Protein AF-A0A3D0JGM6-F1 (afdb_monomer)

Solvent-accessible surface area (backbone atoms only — not comparable to full-atom values): 7781 Å² total; per-residue (Å²): 89,68,71,34,54,46,47,53,53,47,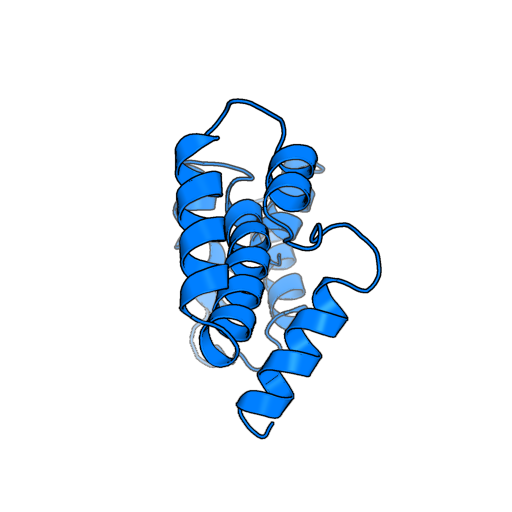71,76,39,75,85,60,49,74,66,56,51,17,48,53,42,39,52,43,40,50,73,76,42,65,86,70,79,49,88,94,36,71,62,51,66,54,16,49,62,65,76,77,45,58,50,70,77,79,40,67,81,54,66,40,54,57,59,56,52,46,53,55,52,50,47,44,51,63,37,34,78,75,40,47,65,63,37,48,55,30,50,52,46,48,65,70,50,56,89,76,57,56,69,72,59,50,36,52,73,47,73,43,76,49,73,86,46,90,61,39,62,58,52,51,50,55,55,50,29,61,75,70,74,98

Radius of gyration: 18.6 Å; Cα contacts (8 Å, |Δi|>4): 100; chains: 1; bounding box: 44×26×51 Å

Sequence (134 aa):
TMVDEFQDIVYSNPDMTPDERNAAWRELEKQYKPHLDYTGCDYYEKGCFWQKQHHIYDNPLYYIDYCIAQTDALQYKAWMDKDFKGAWESYLELCKLSASDFFNGLVDKVGLNNPFKPGTLKAVVEQLSKEMGI

Foldseek 3Di:
DLLLVLLVVCVVPVPDDPLNSQVSQLVSCCVPPVVDDPPPPPCVNSNVPCVVVCCVPPPNNCPVVVVQVVLQVLQLVLVCVVPVVLSVVLVVVLVVCDVVDDPCVSCVVSPHDRPPPPCSSVVSCVSVCVVVVD

Nearest PDB structures (foldseek):
  2h1j-assembly1_A  TM=9.852E-01  e=2.002E-07  Geobacillus stearothermophilus
  3aho-assembly2_B  TM=9.819E-01  e=6.777E-07  Geobacillus sp. MO-1
  3sks-assembly1_A  TM=9.518E-01  e=8.743E-04  Bacillus anthracis str. Ames

Structure (mmCIF, N/CA/C/O backbone):
data_AF-A0A3D0JGM6-F1
#
_entry.id   AF-A0A3D0JGM6-F1
#
loop_
_atom_site.group_PDB
_atom_site.id
_atom_site.type_symbol
_atom_site.label_atom_id
_atom_site.label_alt_id
_atom_site.label_comp_id
_atom_site.label_asym_id
_atom_site.label_entity_id
_atom_site.label_seq_id
_atom_site.pdbx_PDB_ins_code
_atom_site.Cartn_x
_atom_site.Cartn_y
_atom_site.Cartn_z
_atom_site.occupancy
_atom_site.B_iso_or_equiv
_atom_site.auth_seq_id
_atom_site.auth_comp_id
_atom_site.auth_asym_id
_atom_site.auth_atom_id
_atom_site.pdbx_PDB_model_num
ATOM 1 N N . THR A 1 1 ? 1.641 -4.868 -1.640 1.00 88.69 1 THR A N 1
ATOM 2 C CA . THR A 1 1 ? 0.655 -4.606 -2.729 1.00 88.69 1 THR A CA 1
ATOM 3 C C . THR A 1 1 ? 1.334 -4.851 -4.061 1.00 88.69 1 THR A C 1
ATOM 5 O O . THR A 1 1 ? 2.550 -4.893 -4.075 1.00 88.69 1 THR A O 1
ATOM 8 N N . MET A 1 2 ? 0.608 -4.953 -5.179 1.00 96.25 2 MET A N 1
ATOM 9 C CA . MET A 1 2 ? 1.240 -5.089 -6.505 1.00 96.25 2 MET A CA 1
ATOM 10 C C . MET A 1 2 ? 2.251 -3.965 -6.815 1.00 96.25 2 MET A C 1
ATOM 12 O O . MET A 1 2 ? 3.328 -4.222 -7.332 1.00 96.25 2 MET A O 1
ATOM 16 N N . VAL A 1 3 ? 1.910 -2.712 -6.482 1.00 97.56 3 VAL A N 1
ATOM 17 C CA . VAL A 1 3 ? 2.788 -1.542 -6.694 1.00 97.56 3 VAL A CA 1
ATOM 18 C C . VAL A 1 3 ? 4.014 -1.579 -5.785 1.00 97.56 3 VAL A C 1
ATOM 20 O O . VAL A 1 3 ? 5.097 -1.174 -6.186 1.00 97.56 3 VAL A O 1
ATOM 23 N N . ASP A 1 4 ? 3.829 -2.029 -4.553 1.00 97.50 4 ASP A N 1
ATOM 24 C CA . ASP A 1 4 ? 4.892 -2.144 -3.558 1.00 97.50 4 ASP A CA 1
ATOM 25 C C . ASP A 1 4 ? 5.890 -3.253 -3.924 1.00 97.50 4 ASP A C 1
ATOM 27 O O . ASP A 1 4 ? 7.080 -2.988 -4.024 1.00 97.50 4 ASP A O 1
ATOM 31 N N . GLU A 1 5 ? 5.400 -4.442 -4.297 1.00 98.25 5 GLU A N 1
ATOM 32 C CA . GLU A 1 5 ? 6.244 -5.539 -4.792 1.00 98.25 5 GLU A CA 1
ATOM 33 C C . GLU A 1 5 ? 6.995 -5.148 -6.073 1.00 98.25 5 GLU A C 1
ATOM 35 O O . GLU A 1 5 ? 8.168 -5.476 -6.239 1.00 98.25 5 GLU A O 1
ATOM 40 N N . PHE A 1 6 ? 6.357 -4.381 -6.963 1.00 98.56 6 PHE A N 1
ATOM 41 C CA . PHE A 1 6 ? 7.040 -3.813 -8.123 1.00 98.56 6 PHE A CA 1
ATOM 42 C C . PHE A 1 6 ? 8.218 -2.917 -7.716 1.00 98.56 6 PHE A C 1
ATOM 44 O O . PHE A 1 6 ? 9.300 -3.030 -8.293 1.00 98.56 6 PHE A O 1
ATOM 51 N N . GLN A 1 7 ? 8.030 -2.039 -6.729 1.00 98.38 7 GLN A N 1
ATOM 52 C CA . GLN A 1 7 ? 9.111 -1.183 -6.249 1.00 98.38 7 GLN A CA 1
ATOM 53 C C . GLN A 1 7 ? 10.226 -2.001 -5.590 1.00 98.38 7 GLN A C 1
ATOM 55 O O . GLN A 1 7 ? 11.387 -1.753 -5.902 1.00 98.38 7 GLN A O 1
ATOM 60 N N . ASP A 1 8 ? 9.906 -3.014 -4.783 1.00 98.19 8 ASP A N 1
ATOM 61 C CA . ASP A 1 8 ? 10.902 -3.923 -4.199 1.00 98.19 8 ASP A CA 1
ATOM 62 C C . ASP A 1 8 ? 11.760 -4.609 -5.273 1.00 98.19 8 ASP A C 1
ATOM 64 O O . ASP A 1 8 ? 12.987 -4.654 -5.148 1.00 98.19 8 ASP A O 1
ATOM 68 N N . ILE A 1 9 ? 11.147 -5.090 -6.363 1.00 98.38 9 ILE A N 1
ATOM 69 C CA . ILE A 1 9 ? 11.869 -5.673 -7.506 1.00 98.38 9 ILE A CA 1
ATOM 70 C C . ILE A 1 9 ? 12.809 -4.641 -8.136 1.00 98.38 9 ILE A C 1
ATOM 72 O O . ILE A 1 9 ? 13.987 -4.937 -8.336 1.00 98.38 9 ILE A O 1
ATOM 76 N N . VAL A 1 10 ? 12.318 -3.435 -8.433 1.00 98.31 10 VAL A N 1
ATOM 77 C CA . VAL A 1 10 ? 13.117 -2.387 -9.090 1.00 98.31 10 VAL A CA 1
ATOM 78 C C . VAL A 1 10 ? 14.274 -1.925 -8.201 1.00 98.31 10 VAL A C 1
ATOM 80 O O . VAL A 1 10 ? 15.401 -1.811 -8.681 1.00 98.31 10 VAL A O 1
ATOM 83 N N . TYR A 1 11 ? 14.034 -1.692 -6.910 1.00 97.94 11 TYR A N 1
ATOM 84 C CA . TYR A 1 11 ? 15.069 -1.244 -5.974 1.00 97.94 11 TYR A CA 1
ATOM 85 C C . TYR A 1 11 ? 16.078 -2.344 -5.625 1.00 97.94 11 TYR A C 1
ATOM 87 O O . TYR A 1 11 ? 17.237 -2.032 -5.355 1.00 97.94 11 TYR A O 1
ATOM 95 N N .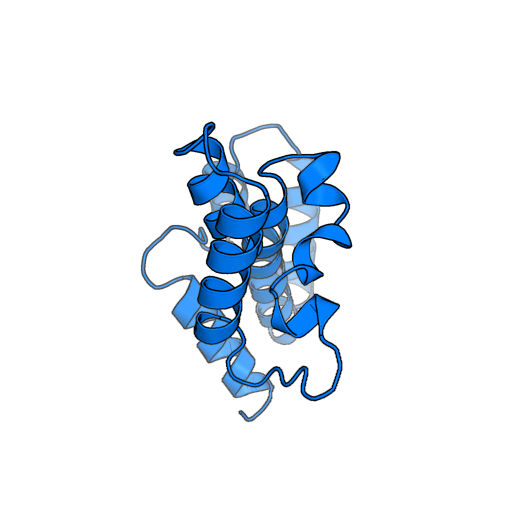 SER A 1 12 ? 15.682 -3.619 -5.691 1.00 98.38 12 SER A N 1
ATOM 96 C CA . SER A 1 12 ? 16.604 -4.754 -5.528 1.00 98.38 12 SER A CA 1
ATOM 97 C C . SER A 1 12 ? 17.441 -5.039 -6.783 1.00 98.38 12 SER A C 1
ATOM 99 O O . SER A 1 12 ? 18.451 -5.733 -6.692 1.00 98.38 12 SER A O 1
ATOM 101 N N . ASN A 1 13 ? 17.047 -4.509 -7.948 1.00 98.19 13 ASN A N 1
ATOM 102 C CA . ASN A 1 13 ? 17.700 -4.733 -9.241 1.00 98.19 13 ASN A CA 1
ATOM 103 C C . ASN A 1 13 ? 17.915 -3.389 -9.978 1.00 98.19 13 ASN A C 1
ATOM 105 O O . ASN A 1 13 ? 17.254 -3.111 -10.983 1.00 98.19 13 ASN A O 1
ATOM 109 N N . PRO A 1 14 ? 18.836 -2.526 -9.505 1.00 97.62 14 PRO A N 1
ATOM 110 C CA . PRO A 1 14 ? 18.961 -1.149 -9.996 1.00 97.62 14 PRO A CA 1
ATOM 111 C C . PRO A 1 14 ? 19.309 -1.046 -11.491 1.00 97.62 14 PRO A C 1
ATOM 113 O O . PRO A 1 14 ? 18.920 -0.073 -12.143 1.00 97.62 14 PRO A O 1
ATOM 116 N N . ASP A 1 15 ? 19.975 -2.065 -12.041 1.00 98.50 15 ASP A N 1
ATOM 117 C CA . ASP A 1 15 ? 20.432 -2.113 -13.435 1.00 98.50 15 ASP A CA 1
ATOM 118 C C . ASP A 1 15 ? 19.342 -2.521 -14.439 1.00 98.50 15 ASP A C 1
ATOM 120 O O . ASP A 1 15 ? 19.602 -2.550 -15.643 1.00 98.50 15 ASP A O 1
ATOM 124 N N . MET A 1 16 ? 18.117 -2.809 -13.976 1.00 98.50 16 MET A N 1
ATOM 125 C CA . MET A 1 16 ? 16.998 -3.119 -14.866 1.00 98.50 16 MET A CA 1
ATOM 126 C C . MET A 1 16 ? 16.789 -2.012 -15.899 1.00 98.50 16 MET A C 1
ATOM 128 O O . MET A 1 16 ? 16.595 -0.835 -15.566 1.00 98.50 16 MET A O 1
ATOM 132 N N . THR A 1 17 ? 16.725 -2.421 -17.157 1.00 98.69 17 THR A N 1
ATOM 133 C CA . THR A 1 17 ? 16.317 -1.583 -18.278 1.00 98.69 17 THR A CA 1
ATOM 134 C C . THR A 1 17 ? 14.846 -1.164 -18.144 1.00 98.69 17 THR A C 1
ATOM 136 O O . THR A 1 17 ? 14.055 -1.832 -17.470 1.00 98.69 17 THR A O 1
ATOM 139 N N . PRO A 1 18 ? 14.420 -0.073 -18.807 1.00 98.38 18 PRO A N 1
ATOM 140 C CA . PRO A 1 18 ? 13.011 0.319 -18.829 1.00 98.38 18 PRO A CA 1
ATOM 141 C C . PRO A 1 18 ? 12.061 -0.803 -19.282 1.00 98.38 18 PRO A C 1
ATOM 143 O O . PRO A 1 18 ? 10.987 -0.958 -18.701 1.00 98.38 18 PRO A O 1
ATOM 146 N N . ASP A 1 19 ? 12.467 -1.612 -20.265 1.00 98.44 19 ASP A N 1
ATOM 147 C CA . ASP A 1 19 ? 11.654 -2.720 -20.776 1.00 98.44 19 ASP A CA 1
ATOM 148 C C . ASP A 1 19 ? 11.527 -3.864 -19.761 1.00 98.44 19 ASP A C 1
ATOM 150 O O . ASP A 1 19 ? 10.436 -4.406 -19.587 1.00 98.44 19 ASP A O 1
ATOM 154 N N . GLU A 1 20 ? 12.593 -4.186 -19.022 1.00 98.69 20 GLU A N 1
ATOM 155 C CA . GLU A 1 20 ? 12.537 -5.178 -17.938 1.00 98.69 20 GLU A CA 1
ATOM 156 C C . GLU A 1 20 ? 11.611 -4.727 -16.803 1.00 98.69 20 GLU A C 1
ATOM 158 O O . GLU A 1 20 ? 10.867 -5.540 -16.254 1.00 98.69 20 GLU A O 1
ATOM 163 N N . ARG A 1 21 ? 11.591 -3.427 -16.474 1.00 98.69 21 ARG A N 1
ATOM 164 C CA . ARG A 1 21 ? 10.658 -2.876 -15.472 1.00 98.69 21 ARG A CA 1
ATOM 165 C C . ARG A 1 21 ? 9.211 -3.001 -15.943 1.00 98.69 21 ARG A C 1
ATOM 167 O O . ARG A 1 21 ? 8.351 -3.443 -15.186 1.00 98.69 21 ARG A O 1
ATOM 174 N N . ASN A 1 22 ? 8.942 -2.669 -17.204 1.00 98.56 22 ASN A N 1
ATOM 175 C CA . ASN A 1 22 ? 7.610 -2.825 -17.788 1.00 98.56 22 ASN A CA 1
ATOM 176 C C . ASN A 1 22 ? 7.164 -4.301 -17.801 1.00 98.56 22 ASN A C 1
ATOM 178 O O . ASN A 1 22 ? 6.023 -4.606 -17.448 1.00 98.56 22 ASN A O 1
ATOM 182 N N . ALA A 1 23 ? 8.070 -5.227 -18.128 1.00 98.44 23 ALA A N 1
ATOM 183 C CA . ALA A 1 23 ? 7.794 -6.660 -18.089 1.00 98.44 23 ALA A CA 1
ATOM 184 C C . ALA A 1 23 ? 7.477 -7.154 -16.666 1.00 98.44 23 ALA A C 1
ATOM 186 O O . ALA A 1 23 ? 6.485 -7.859 -16.479 1.00 98.44 23 ALA A O 1
ATOM 187 N N . ALA A 1 24 ? 8.257 -6.735 -15.662 1.00 98.56 24 ALA A N 1
ATOM 188 C CA . ALA A 1 24 ? 8.008 -7.066 -14.258 1.00 98.56 24 ALA A CA 1
ATOM 189 C C . ALA A 1 24 ? 6.633 -6.567 -13.789 1.00 98.56 24 ALA A C 1
ATOM 191 O O . ALA A 1 24 ? 5.873 -7.316 -13.177 1.00 98.56 24 ALA A O 1
ATOM 192 N N . TRP A 1 25 ? 6.265 -5.331 -14.144 1.00 98.50 25 TRP A N 1
ATOM 193 C CA . TRP A 1 25 ? 4.926 -4.815 -13.865 1.00 98.50 25 TRP A CA 1
ATOM 194 C C . TRP A 1 25 ? 3.831 -5.665 -14.512 1.00 98.50 25 TRP A C 1
ATOM 196 O O . TRP A 1 25 ? 2.834 -5.985 -13.865 1.00 98.50 25 TRP A O 1
ATOM 206 N N . ARG A 1 26 ? 3.997 -6.037 -15.789 1.00 97.62 26 ARG A N 1
ATOM 207 C CA . ARG A 1 26 ? 2.983 -6.811 -16.514 1.00 97.62 26 ARG A CA 1
ATOM 208 C C . ARG A 1 26 ? 2.761 -8.189 -15.899 1.00 97.62 26 ARG A C 1
ATOM 210 O O . ARG A 1 26 ? 1.628 -8.665 -15.898 1.00 97.62 26 ARG A O 1
ATOM 217 N N . GLU A 1 27 ? 3.814 -8.820 -15.390 1.00 97.81 27 GLU A N 1
ATOM 218 C CA . GLU A 1 27 ? 3.700 -10.102 -14.696 1.00 97.81 27 GLU A CA 1
ATOM 219 C C . GLU A 1 27 ? 2.916 -9.963 -13.387 1.00 97.81 27 GLU A C 1
ATOM 221 O O . GLU A 1 27 ? 1.920 -10.659 -13.178 1.00 97.81 27 GLU A O 1
ATOM 226 N N . LEU A 1 28 ? 3.280 -8.980 -12.560 1.00 98.25 28 LEU A N 1
ATOM 227 C CA . LEU A 1 28 ? 2.567 -8.686 -11.318 1.00 98.25 28 LEU A CA 1
ATOM 228 C C . LEU A 1 28 ? 1.093 -8.346 -11.568 1.00 98.25 28 LEU A C 1
ATOM 230 O O . LEU A 1 28 ? 0.209 -8.776 -10.831 1.00 98.25 28 LEU A O 1
ATOM 234 N N . GLU A 1 29 ? 0.785 -7.610 -12.629 1.00 97.12 29 GLU A N 1
ATOM 235 C CA . GLU A 1 29 ? -0.592 -7.266 -12.963 1.00 97.12 29 GLU A CA 1
ATOM 236 C C . GLU A 1 29 ? -1.441 -8.487 -13.316 1.00 97.12 29 GLU A C 1
ATOM 238 O O . GLU A 1 29 ? -2.583 -8.580 -12.869 1.00 97.12 29 GLU A O 1
ATOM 243 N N . LYS A 1 30 ? -0.887 -9.466 -14.036 1.00 96.00 30 LYS A N 1
ATOM 244 C CA . LYS A 1 30 ? -1.588 -10.731 -14.298 1.00 96.00 30 LYS A CA 1
ATOM 245 C C . LYS A 1 30 ? -1.832 -11.523 -13.015 1.00 96.00 30 LYS A C 1
ATOM 247 O O . LYS A 1 30 ? -2.889 -12.133 -12.884 1.00 96.00 30 LYS A O 1
ATOM 252 N N . GLN A 1 31 ? -0.899 -11.490 -12.066 1.00 97.56 31 GLN A N 1
ATOM 253 C CA . GLN A 1 31 ? -1.043 -12.163 -10.774 1.00 97.56 31 GLN A CA 1
ATOM 254 C C . GLN A 1 31 ? -2.102 -11.495 -9.884 1.00 97.56 31 GLN A C 1
ATOM 256 O O . GLN A 1 31 ? -2.996 -12.160 -9.365 1.00 97.56 31 GLN A O 1
ATOM 261 N N . TYR A 1 32 ? -2.006 -10.179 -9.689 1.00 97.31 32 TYR A N 1
ATOM 262 C CA . TYR A 1 32 ? -2.837 -9.443 -8.730 1.00 97.31 32 TYR A CA 1
ATOM 263 C C . TYR A 1 32 ? -4.161 -8.949 -9.316 1.00 97.31 32 TYR A C 1
ATOM 265 O O . TYR A 1 32 ? -5.110 -8.682 -8.575 1.00 97.31 32 TYR A O 1
ATOM 273 N N . LYS A 1 33 ? -4.231 -8.771 -10.636 1.00 96.12 33 LYS A N 1
ATOM 274 C CA . LYS A 1 33 ? -5.387 -8.222 -11.353 1.00 96.12 33 LYS A CA 1
ATOM 275 C C . LYS A 1 33 ? -5.665 -9.021 -12.642 1.00 96.12 33 LYS A C 1
ATOM 277 O O . LYS A 1 33 ? -5.776 -8.425 -13.713 1.00 96.12 33 LYS A O 1
ATOM 282 N N . PRO A 1 34 ? -5.867 -10.353 -12.554 1.00 96.56 34 PRO A N 1
ATOM 283 C CA . PRO A 1 34 ? -6.046 -11.226 -13.724 1.00 96.56 34 PRO A CA 1
ATOM 284 C C . PRO A 1 34 ? -7.276 -10.888 -14.579 1.00 96.56 34 PRO A C 1
ATOM 286 O O . PRO A 1 34 ? -7.395 -11.355 -15.705 1.00 96.56 34 PRO A O 1
ATOM 289 N N . HIS A 1 35 ? -8.206 -10.097 -14.042 1.00 95.94 35 HIS A N 1
ATOM 290 C CA . HIS A 1 35 ? -9.418 -9.654 -14.725 1.00 95.94 35 HIS A CA 1
ATOM 291 C C . HIS A 1 35 ? -9.201 -8.438 -15.641 1.00 95.94 35 HIS A C 1
ATOM 293 O O . HIS A 1 35 ? -10.137 -8.039 -16.330 1.00 95.94 35 HIS A O 1
ATOM 299 N N . LEU A 1 36 ? -8.022 -7.805 -15.623 1.00 94.94 36 LEU A N 1
ATOM 300 C CA . LEU A 1 36 ? -7.737 -6.660 -16.486 1.00 94.94 36 LEU A CA 1
ATOM 301 C C . LEU A 1 36 ? -7.378 -7.107 -17.903 1.00 94.94 36 LEU A C 1
ATOM 303 O O . LEU A 1 36 ? -6.447 -7.885 -18.112 1.00 94.94 36 LEU A O 1
ATOM 307 N N . ASP A 1 37 ? -8.090 -6.539 -18.872 1.00 94.25 37 ASP A N 1
ATOM 308 C CA . ASP A 1 37 ? -7.863 -6.726 -20.300 1.00 94.25 37 ASP A CA 1
ATOM 309 C C . ASP A 1 37 ? -7.483 -5.386 -20.940 1.00 94.25 37 ASP A C 1
ATOM 311 O O . ASP A 1 37 ? -8.178 -4.381 -20.780 1.00 94.25 37 ASP A O 1
ATOM 315 N N . TYR A 1 38 ? -6.358 -5.380 -21.650 1.00 95.88 38 TYR A N 1
ATOM 316 C CA . TYR A 1 38 ? -5.834 -4.213 -22.357 1.00 95.88 38 TYR A CA 1
ATOM 317 C C . TYR A 1 38 ? -5.807 -4.402 -23.871 1.00 95.88 38 TYR A C 1
ATOM 319 O O . TYR A 1 38 ? -5.158 -3.606 -24.547 1.00 95.88 38 TYR A O 1
ATOM 327 N N . THR A 1 39 ? -6.512 -5.417 -24.386 1.00 95.69 39 THR A N 1
ATOM 328 C CA . THR A 1 39 ? -6.588 -5.729 -25.815 1.00 95.69 39 THR A CA 1
ATOM 329 C C . THR A 1 39 ? -6.826 -4.467 -26.641 1.00 95.69 39 THR A C 1
ATOM 331 O O . THR A 1 39 ? -7.833 -3.773 -26.481 1.00 95.69 39 THR A O 1
ATOM 334 N N . GLY A 1 40 ? -5.888 -4.172 -27.539 1.00 95.88 40 GLY A N 1
ATOM 335 C CA . GLY A 1 40 ? -5.946 -3.007 -28.425 1.00 95.88 40 GLY A CA 1
ATOM 336 C C . GLY A 1 40 ? -5.296 -1.741 -27.860 1.00 95.88 40 GLY A C 1
ATOM 337 O O . GLY A 1 40 ? -5.416 -0.675 -28.466 1.00 95.88 40 GLY A O 1
ATOM 338 N N . CYS A 1 41 ? -4.593 -1.832 -26.729 1.00 97.25 41 CYS A N 1
ATOM 339 C CA . CYS A 1 41 ? -3.765 -0.761 -26.184 1.00 97.25 41 CYS A CA 1
ATOM 340 C C . CYS A 1 41 ? -2.314 -1.228 -26.003 1.00 97.25 41 CYS A C 1
ATOM 342 O O . CYS A 1 41 ? -1.888 -1.564 -24.895 1.00 97.25 41 CYS A O 1
ATOM 344 N N . ASP A 1 42 ? -1.526 -1.163 -27.081 1.00 96.75 42 ASP A N 1
ATOM 345 C CA . ASP A 1 42 ? -0.120 -1.601 -27.129 1.00 96.75 42 ASP A CA 1
ATOM 346 C C . ASP A 1 42 ? 0.731 -1.092 -25.957 1.00 96.75 42 ASP A C 1
ATOM 348 O O . ASP A 1 42 ? 1.621 -1.785 -25.468 1.00 96.75 42 ASP A O 1
ATOM 352 N N . TYR A 1 43 ? 0.487 0.138 -25.501 1.00 97.06 43 TYR A N 1
ATOM 353 C CA . TYR A 1 43 ? 1.250 0.737 -24.411 1.00 97.06 43 TYR A CA 1
ATOM 354 C C . TYR A 1 43 ? 0.980 0.051 -23.062 1.00 97.06 43 TYR A C 1
ATOM 356 O O . TYR A 1 43 ? 1.916 -0.224 -22.311 1.00 97.06 43 TYR A O 1
ATOM 364 N N . TYR A 1 44 ? -0.276 -0.278 -22.753 1.00 96.25 44 TYR A N 1
ATOM 365 C CA . TYR A 1 44 ? -0.616 -0.979 -21.511 1.00 96.25 44 TYR A CA 1
ATOM 366 C C . TYR A 1 44 ? -0.375 -2.483 -21.602 1.00 96.25 44 TYR A C 1
ATOM 368 O O . TYR A 1 44 ? 0.054 -3.081 -20.616 1.00 96.25 44 TYR A O 1
ATOM 376 N N . GLU A 1 45 ? -0.538 -3.087 -22.778 1.00 95.81 45 GLU A N 1
ATOM 377 C CA . GLU A 1 45 ? -0.164 -4.487 -23.002 1.00 95.81 45 GLU A CA 1
ATOM 378 C C . GLU A 1 45 ? 1.324 -4.745 -22.735 1.00 95.81 45 GLU A C 1
ATOM 380 O O . GLU A 1 45 ? 1.677 -5.797 -22.196 1.00 95.81 45 GLU A O 1
ATOM 385 N N . LYS A 1 46 ? 2.181 -3.757 -23.026 1.00 96.88 46 LYS A N 1
ATOM 386 C CA . LYS A 1 46 ? 3.617 -3.779 -22.710 1.00 96.88 46 LYS A CA 1
ATOM 387 C C . LYS A 1 46 ? 3.941 -3.573 -21.231 1.00 96.88 46 LYS A C 1
ATOM 389 O O . LYS A 1 46 ? 5.108 -3.636 -20.880 1.00 96.88 46 LYS A O 1
ATOM 394 N N . GLY A 1 47 ? 2.953 -3.348 -20.363 1.00 97.44 47 GLY A N 1
ATOM 395 C CA . GLY A 1 47 ? 3.172 -3.181 -18.926 1.00 97.44 47 GLY A CA 1
ATOM 396 C C . GLY A 1 47 ? 3.519 -1.760 -18.493 1.00 97.44 47 GLY A C 1
ATOM 397 O O . GLY A 1 47 ? 4.043 -1.575 -17.404 1.00 97.44 47 GLY A O 1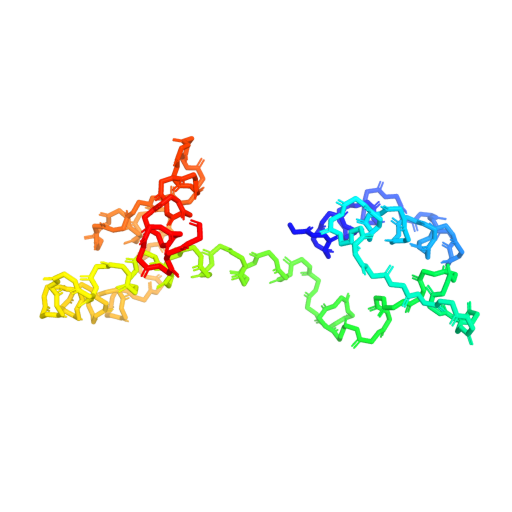
ATOM 398 N N . CYS A 1 48 ? 3.215 -0.734 -19.291 1.00 97.81 48 CYS A N 1
ATOM 399 C CA . CYS A 1 48 ? 3.556 0.652 -18.949 1.00 97.81 48 CYS A CA 1
ATOM 400 C C . CYS A 1 48 ? 2.536 1.345 -18.024 1.00 97.81 48 CYS A C 1
ATOM 402 O O . CYS A 1 48 ? 2.649 2.545 -17.775 1.00 97.81 48 CYS A O 1
ATOM 404 N N . PHE A 1 49 ? 1.519 0.637 -17.513 1.00 97.12 49 PHE A N 1
ATOM 405 C CA . PHE A 1 49 ? 0.450 1.265 -16.724 1.00 97.12 49 PHE A CA 1
ATOM 406 C C . PHE A 1 49 ? 0.972 1.936 -15.444 1.00 97.12 49 PHE A C 1
ATOM 408 O O . PHE A 1 49 ? 0.458 2.984 -15.059 1.00 97.12 49 PHE A O 1
ATOM 415 N N . TRP A 1 50 ? 2.014 1.391 -14.809 1.00 97.31 50 TRP A N 1
ATOM 416 C CA . TRP A 1 50 ? 2.616 1.962 -13.596 1.00 97.31 50 TRP A CA 1
ATOM 417 C C . TRP A 1 50 ? 3.115 3.394 -13.762 1.00 97.31 50 TRP A C 1
ATOM 419 O O . TRP A 1 50 ? 3.142 4.144 -12.792 1.00 97.31 50 TRP A O 1
ATOM 429 N N . GLN A 1 51 ? 3.445 3.812 -14.985 1.00 97.69 51 GLN A N 1
ATOM 430 C CA . GLN A 1 51 ? 4.004 5.138 -15.252 1.00 97.69 51 GLN A CA 1
ATOM 431 C C . GLN A 1 51 ? 3.009 6.271 -14.955 1.00 97.69 51 GLN A C 1
ATOM 433 O O . GLN A 1 51 ? 3.409 7.407 -14.727 1.00 97.69 51 GLN A O 1
ATOM 438 N N . LYS A 1 52 ? 1.703 5.974 -14.888 1.00 95.62 52 LYS A N 1
ATOM 439 C CA . LYS A 1 52 ? 0.686 6.950 -14.465 1.00 95.62 52 LYS A CA 1
ATOM 440 C C . LYS A 1 52 ? 0.599 7.118 -12.941 1.00 95.62 52 LYS A C 1
ATOM 442 O O . LYS A 1 52 ? -0.111 7.997 -12.454 1.00 95.62 52 LYS A O 1
ATOM 447 N N . GLN A 1 53 ? 1.236 6.231 -12.179 1.00 96.62 53 GLN A N 1
ATOM 448 C CA . GLN A 1 53 ? 1.143 6.183 -10.728 1.00 96.62 53 GLN A CA 1
ATOM 449 C C . GLN A 1 53 ? 2.206 7.102 -10.118 1.00 96.62 53 GLN A C 1
ATOM 451 O O . GLN A 1 53 ? 3.311 6.665 -9.813 1.00 96.62 53 GLN A O 1
ATOM 456 N N . HIS A 1 54 ? 1.853 8.377 -9.917 1.00 96.31 54 HIS A N 1
ATOM 457 C CA . HIS A 1 54 ? 2.800 9.416 -9.476 1.00 96.31 54 HIS A CA 1
ATOM 458 C C . HIS A 1 54 ? 3.598 9.041 -8.214 1.00 96.31 54 HIS A C 1
ATOM 460 O O . HIS A 1 54 ? 4.783 9.331 -8.132 1.00 96.31 54 HIS A O 1
ATOM 466 N N . HIS A 1 55 ? 2.983 8.320 -7.268 1.00 96.94 55 HIS A N 1
ATOM 467 C CA . HIS A 1 55 ? 3.641 7.876 -6.036 1.00 96.94 55 HIS A CA 1
ATOM 468 C C . HIS A 1 55 ? 4.938 7.087 -6.280 1.00 96.94 55 HIS A C 1
ATOM 470 O O . HIS A 1 55 ? 5.859 7.212 -5.487 1.00 96.94 55 HIS A O 1
ATOM 476 N N . ILE A 1 56 ? 5.044 6.330 -7.379 1.00 97.56 56 ILE A N 1
ATOM 477 C CA . ILE A 1 56 ? 6.269 5.584 -7.719 1.00 97.56 56 ILE A CA 1
ATOM 478 C C . ILE A 1 56 ? 7.444 6.538 -8.001 1.00 97.56 56 ILE A C 1
ATOM 480 O O . ILE A 1 56 ? 8.595 6.188 -7.766 1.00 97.56 56 ILE A O 1
ATOM 484 N N . TYR A 1 57 ? 7.159 7.744 -8.495 1.00 97.50 57 TYR A N 1
ATOM 485 C CA . TYR A 1 57 ? 8.165 8.753 -8.817 1.00 97.50 57 TYR A CA 1
ATOM 486 C C . TYR A 1 57 ? 8.431 9.697 -7.643 1.00 97.50 57 TYR A C 1
ATOM 488 O O . TYR A 1 57 ? 9.585 9.990 -7.343 1.00 97.50 57 TYR A O 1
ATOM 496 N N . ASP A 1 58 ? 7.369 10.161 -6.984 1.00 97.44 58 ASP A N 1
ATOM 497 C CA . ASP A 1 58 ? 7.463 11.254 -6.013 1.00 97.44 58 ASP A CA 1
ATOM 498 C C . ASP A 1 58 ? 7.699 10.764 -4.577 1.00 97.44 58 ASP A C 1
ATOM 500 O O . ASP A 1 58 ? 8.337 11.457 -3.787 1.00 97.44 58 ASP A O 1
ATOM 504 N N . ASN A 1 59 ? 7.167 9.589 -4.218 1.00 96.56 59 ASN A N 1
ATOM 505 C CA . ASN A 1 59 ? 7.149 9.070 -2.846 1.00 96.56 59 ASN A CA 1
ATOM 506 C C . ASN A 1 59 ? 7.391 7.550 -2.851 1.00 96.56 59 ASN A C 1
ATOM 508 O O . ASN A 1 59 ? 6.452 6.772 -2.638 1.00 96.56 59 ASN A O 1
ATOM 512 N N . PRO A 1 60 ? 8.624 7.102 -3.137 1.00 95.50 60 PRO A N 1
ATOM 513 C CA . PRO A 1 60 ? 8.902 5.685 -3.288 1.00 95.50 60 PRO A CA 1
ATOM 514 C C . PRO A 1 60 ? 8.583 4.902 -2.012 1.00 95.50 60 PRO A C 1
ATOM 516 O O . PRO A 1 60 ? 8.742 5.407 -0.903 1.00 95.50 60 PRO A O 1
ATOM 519 N N . LEU A 1 61 ? 8.116 3.664 -2.188 1.00 95.38 61 LEU A N 1
ATOM 520 C CA . LEU A 1 61 ? 7.691 2.728 -1.131 1.00 95.38 61 LEU A CA 1
ATOM 521 C C . LEU A 1 61 ? 6.481 3.165 -0.277 1.00 95.38 61 LEU A C 1
ATOM 523 O O . LEU A 1 61 ? 6.018 2.395 0.551 1.00 95.38 61 LEU A O 1
ATOM 527 N N . TYR A 1 62 ? 5.875 4.328 -0.529 1.00 96.06 62 TYR A N 1
ATOM 528 C CA . TYR A 1 62 ? 4.708 4.815 0.229 1.00 96.06 62 TYR A CA 1
ATOM 529 C C . TYR A 1 62 ? 3.382 4.088 -0.091 1.00 96.06 62 TYR A C 1
ATOM 531 O O . TYR A 1 62 ? 2.355 4.273 0.559 1.00 96.06 62 TYR A O 1
ATOM 539 N N . TYR A 1 63 ? 3.332 3.281 -1.154 1.00 95.25 63 TYR A N 1
ATOM 540 C CA . TYR A 1 63 ? 2.053 2.735 -1.623 1.00 95.25 63 TYR A CA 1
ATOM 541 C C . TYR A 1 63 ? 1.499 1.619 -0.720 1.00 95.25 63 TYR A C 1
ATOM 543 O O . TYR A 1 63 ? 0.293 1.360 -0.727 1.00 95.25 63 TYR A O 1
ATOM 551 N N . ILE A 1 64 ? 2.358 0.936 0.044 1.00 95.62 64 ILE A N 1
ATOM 552 C CA . ILE A 1 64 ? 1.941 -0.115 0.982 1.00 95.62 64 ILE A CA 1
ATOM 553 C C . ILE A 1 64 ? 1.126 0.438 2.147 1.00 95.62 64 ILE A C 1
ATOM 555 O O . ILE A 1 64 ? 0.184 -0.224 2.594 1.00 95.62 64 ILE A O 1
ATOM 559 N N . ASP A 1 65 ? 1.412 1.671 2.564 1.00 95.81 65 ASP A N 1
ATOM 560 C CA . ASP A 1 65 ? 0.743 2.374 3.654 1.00 95.81 65 ASP A CA 1
ATOM 561 C C . ASP A 1 65 ? -0.768 2.446 3.433 1.00 95.81 65 ASP A C 1
ATOM 563 O O . ASP A 1 65 ? -1.536 2.235 4.369 1.00 95.81 65 ASP A O 1
ATOM 567 N N . TYR A 1 66 ? -1.218 2.635 2.187 1.00 96.19 66 TYR A N 1
ATOM 568 C CA . TYR A 1 66 ? -2.644 2.614 1.860 1.00 96.19 66 TYR A CA 1
ATOM 569 C C . TYR A 1 66 ? -3.297 1.269 2.173 1.00 96.19 66 TYR A C 1
ATOM 571 O O . TYR A 1 66 ? -4.410 1.244 2.684 1.00 96.19 66 TYR A O 1
ATOM 579 N N . CYS A 1 67 ? -2.637 0.142 1.898 1.00 93.75 67 CYS A N 1
ATOM 580 C CA . CYS A 1 67 ? -3.209 -1.172 2.196 1.00 93.75 67 CYS A CA 1
ATOM 581 C C . CYS A 1 67 ? -3.162 -1.516 3.686 1.00 93.75 67 CYS A C 1
ATOM 583 O O . CYS A 1 67 ? -4.095 -2.147 4.190 1.00 93.75 67 CYS A O 1
ATOM 585 N N . ILE A 1 68 ? -2.121 -1.073 4.393 1.00 95.44 68 ILE A N 1
ATOM 586 C CA . ILE A 1 68 ? -2.043 -1.190 5.853 1.00 95.44 68 ILE A CA 1
ATOM 587 C C . ILE A 1 68 ? -3.188 -0.382 6.481 1.00 95.44 68 ILE A C 1
ATOM 589 O O . ILE A 1 68 ? -4.041 -0.954 7.156 1.00 95.44 68 ILE A O 1
ATOM 593 N N . ALA A 1 69 ? -3.293 0.909 6.155 1.00 96.00 69 ALA A N 1
ATOM 594 C CA . ALA A 1 69 ? -4.336 1.795 6.670 1.00 96.00 69 ALA A CA 1
ATOM 595 C C . ALA A 1 69 ? -5.750 1.358 6.256 1.00 96.00 69 ALA A C 1
ATOM 597 O O . ALA A 1 69 ? -6.690 1.477 7.041 1.00 96.00 69 ALA A O 1
ATOM 598 N N . GLN A 1 70 ? -5.925 0.809 5.048 1.00 95.69 70 GLN A N 1
ATOM 599 C CA . GLN A 1 70 ? -7.210 0.261 4.612 1.00 95.69 70 GLN A CA 1
ATOM 600 C C . GLN A 1 70 ? -7.648 -0.899 5.509 1.00 95.69 70 GLN A C 1
ATOM 602 O O . GLN A 1 70 ? -8.834 -1.014 5.798 1.00 95.69 70 GLN A O 1
ATOM 607 N N . THR A 1 71 ? -6.721 -1.738 5.976 1.00 95.19 71 THR A N 1
ATOM 608 C CA . THR A 1 71 ? -7.053 -2.833 6.899 1.00 95.19 71 THR A CA 1
ATOM 609 C C . THR A 1 71 ? -7.626 -2.289 8.206 1.00 95.19 71 THR A C 1
ATOM 611 O O . THR A 1 71 ? -8.650 -2.779 8.679 1.00 95.19 71 THR A O 1
ATOM 614 N N . ASP A 1 72 ? -7.032 -1.232 8.754 1.00 96.81 72 ASP A N 1
ATOM 615 C CA . ASP A 1 72 ? -7.521 -0.569 9.968 1.00 96.81 72 ASP A CA 1
ATOM 616 C C . ASP A 1 72 ? -8.868 0.130 9.740 1.00 96.81 72 ASP A C 1
ATOM 618 O O . ASP A 1 72 ? -9.789 0.007 10.548 1.00 96.81 72 ASP A O 1
ATOM 622 N N . ALA A 1 73 ? -9.033 0.808 8.602 1.00 97.31 73 ALA A N 1
ATOM 623 C CA . ALA A 1 73 ? -10.294 1.447 8.228 1.00 97.31 73 ALA A CA 1
ATOM 624 C C . ALA A 1 73 ? -11.435 0.427 8.078 1.00 97.31 73 ALA A C 1
ATOM 626 O O . ALA A 1 73 ? -12.563 0.674 8.506 1.00 97.31 73 ALA A O 1
ATOM 627 N N . LEU A 1 74 ? -11.142 -0.735 7.497 1.00 96.38 74 LEU A N 1
ATOM 628 C CA . LEU A 1 74 ? -12.082 -1.841 7.345 1.00 96.38 74 LEU A CA 1
ATOM 629 C C . LEU A 1 74 ? -12.474 -2.458 8.693 1.00 96.38 74 LEU A C 1
ATOM 631 O O . LEU A 1 74 ? -13.653 -2.738 8.909 1.00 96.38 74 LEU A O 1
ATOM 635 N N . GLN A 1 75 ? -11.526 -2.596 9.625 1.00 96.62 75 GLN A N 1
ATOM 636 C CA . GLN A 1 75 ? -11.830 -2.978 11.007 1.00 96.62 75 GLN A CA 1
ATOM 637 C C . GLN A 1 75 ? -12.772 -1.972 11.673 1.00 96.62 75 GLN A C 1
ATOM 639 O O . GLN A 1 75 ? -13.780 -2.368 12.258 1.00 96.62 75 GLN A O 1
ATOM 644 N N . TYR A 1 76 ? -12.497 -0.672 11.530 1.00 97.50 76 TYR A N 1
ATOM 645 C CA . TYR A 1 76 ? -13.377 0.367 12.058 1.00 97.50 76 TYR A CA 1
ATOM 646 C C . TYR A 1 76 ? -14.761 0.344 11.426 1.00 97.50 76 TYR A C 1
ATOM 648 O O . TYR A 1 76 ? -15.737 0.469 12.156 1.00 97.50 76 TYR A O 1
ATOM 656 N N . LYS A 1 77 ? -14.881 0.140 10.110 1.00 95.94 77 LYS A N 1
ATOM 657 C CA . LYS A 1 77 ? -16.190 0.027 9.453 1.00 95.94 77 LYS A CA 1
ATOM 658 C C . LYS A 1 77 ? -17.025 -1.088 10.077 1.00 95.94 77 LYS A C 1
ATOM 660 O O . LYS A 1 77 ? -18.166 -0.859 10.471 1.00 95.94 77 LYS A O 1
ATOM 665 N N . ALA A 1 78 ? -16.423 -2.263 10.208 1.00 93.94 78 ALA A N 1
ATOM 666 C CA . ALA A 1 78 ? -17.095 -3.446 10.715 1.00 93.94 78 ALA A CA 1
ATOM 667 C C . ALA A 1 78 ? -17.413 -3.336 12.224 1.00 93.94 78 ALA A C 1
ATOM 669 O O . ALA A 1 78 ? -18.374 -3.931 12.716 1.00 93.94 78 ALA A O 1
ATOM 670 N N . TRP A 1 79 ? -16.623 -2.563 12.980 1.00 95.88 79 TRP A N 1
ATOM 671 C CA . TRP A 1 79 ? -16.930 -2.208 14.368 1.00 95.88 79 TRP A CA 1
ATOM 672 C C . TRP A 1 79 ? -18.060 -1.173 14.442 1.00 95.88 79 TRP A C 1
ATOM 674 O O . TRP A 1 79 ? -19.024 -1.389 15.170 1.00 95.88 79 TRP A O 1
ATOM 684 N N . MET A 1 80 ? -18.010 -0.102 13.647 1.00 96.12 80 MET A N 1
ATOM 685 C CA . MET A 1 80 ? -19.019 0.963 13.637 1.00 96.12 80 MET A CA 1
ATOM 686 C C . MET A 1 80 ? -20.427 0.451 13.315 1.00 96.12 80 MET A C 1
ATOM 688 O O . MET A 1 80 ? -21.393 0.955 13.884 1.00 96.12 80 MET A O 1
ATOM 692 N N . ASP A 1 81 ? -20.553 -0.566 12.461 1.00 93.31 81 ASP A N 1
ATOM 693 C CA . ASP A 1 81 ? -21.845 -1.191 12.145 1.00 93.31 81 ASP A CA 1
ATOM 694 C C . ASP A 1 81 ? -22.461 -1.950 13.333 1.00 93.31 81 ASP A C 1
ATOM 696 O O . ASP A 1 81 ? -23.678 -2.125 13.397 1.00 93.31 81 ASP A O 1
ATOM 700 N N . LYS A 1 82 ? -21.633 -2.395 14.285 1.00 93.88 82 LYS A N 1
ATOM 701 C CA . LYS A 1 82 ? -22.053 -3.139 15.484 1.00 93.88 82 LYS A CA 1
ATOM 702 C C . LYS A 1 82 ? -22.204 -2.237 16.707 1.00 93.88 82 LYS A C 1
ATOM 704 O O . LYS A 1 82 ? -23.150 -2.392 17.473 1.00 93.88 82 LYS A O 1
ATOM 709 N N . ASP A 1 83 ? -21.258 -1.324 16.894 1.00 97.62 83 ASP A N 1
ATOM 710 C CA . ASP A 1 83 ? -21.202 -0.352 17.981 1.00 97.62 83 ASP A CA 1
ATOM 711 C C . ASP A 1 83 ? -20.507 0.923 17.494 1.00 97.62 83 ASP A C 1
ATOM 713 O O . ASP A 1 83 ? -19.293 1.108 17.618 1.00 97.62 83 ASP A O 1
ATOM 717 N N . PHE A 1 84 ? -21.314 1.823 16.939 1.00 98.25 84 PHE A N 1
ATOM 718 C CA . PHE A 1 84 ? -20.842 3.105 16.435 1.00 98.25 84 PHE A CA 1
ATOM 719 C C . PHE A 1 84 ? -20.118 3.927 17.505 1.00 98.25 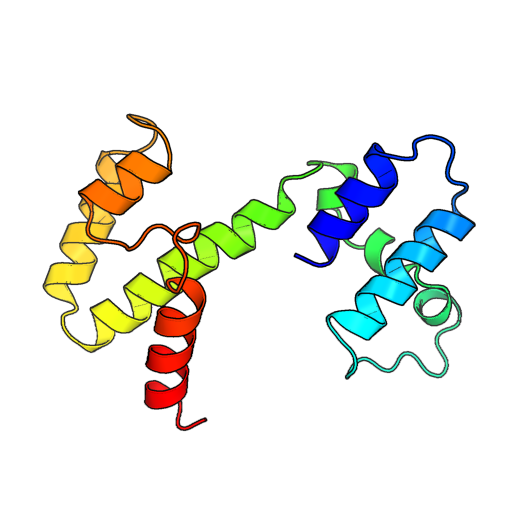84 PHE A C 1
ATOM 721 O O . PHE A 1 84 ? -19.084 4.534 17.225 1.00 98.25 84 PHE A O 1
ATOM 728 N N . LYS A 1 85 ? -20.652 3.967 18.732 1.00 98.56 85 LYS A N 1
ATOM 729 C CA . LYS A 1 85 ? -20.126 4.844 19.779 1.00 98.56 85 LYS A CA 1
ATOM 730 C C . LYS A 1 85 ? -18.762 4.355 20.259 1.00 98.56 85 LYS A C 1
ATOM 732 O O . LYS A 1 85 ? -17.838 5.164 20.310 1.00 98.56 85 LYS A O 1
ATOM 737 N N . GLY A 1 86 ? -18.625 3.059 20.543 1.00 98.62 86 GLY A N 1
ATOM 738 C CA . GLY A 1 86 ? -17.345 2.477 20.952 1.00 98.62 86 GLY A CA 1
ATOM 739 C C . GLY A 1 86 ? -16.269 2.632 19.876 1.00 98.62 86 GLY A C 1
ATOM 740 O O . GLY A 1 86 ? -15.162 3.086 20.167 1.00 98.62 86 GLY A O 1
ATOM 741 N N . ALA A 1 87 ? -16.612 2.360 18.613 1.00 98.50 87 ALA A N 1
ATOM 742 C CA . ALA A 1 87 ? -15.688 2.532 17.494 1.00 98.50 87 ALA A CA 1
ATOM 743 C C . ALA A 1 87 ? -15.255 3.997 17.301 1.00 98.50 87 ALA A C 1
ATOM 745 O O . ALA A 1 87 ? -14.087 4.274 17.032 1.00 98.50 87 ALA A O 1
ATOM 746 N N . TRP A 1 88 ? -16.178 4.951 17.453 1.00 98.69 88 TRP A N 1
ATOM 747 C CA . TRP A 1 88 ? -15.874 6.377 17.337 1.00 98.69 88 TRP A CA 1
ATOM 748 C C . TRP A 1 88 ? -14.975 6.883 18.470 1.00 98.69 88 TRP A C 1
ATOM 750 O O . TRP A 1 88 ? -14.032 7.634 18.219 1.00 98.69 88 TRP A O 1
ATOM 760 N N . GLU A 1 89 ? -15.234 6.462 19.710 1.00 98.69 89 GLU A N 1
ATOM 761 C CA . GLU A 1 89 ? -14.385 6.791 20.862 1.00 98.69 89 GLU A CA 1
ATOM 762 C C . GLU A 1 89 ? -12.961 6.249 20.671 1.00 98.69 89 GLU A C 1
ATOM 764 O O . GLU A 1 89 ? -11.996 6.989 20.867 1.00 98.69 89 GLU A O 1
ATOM 769 N N . SER A 1 90 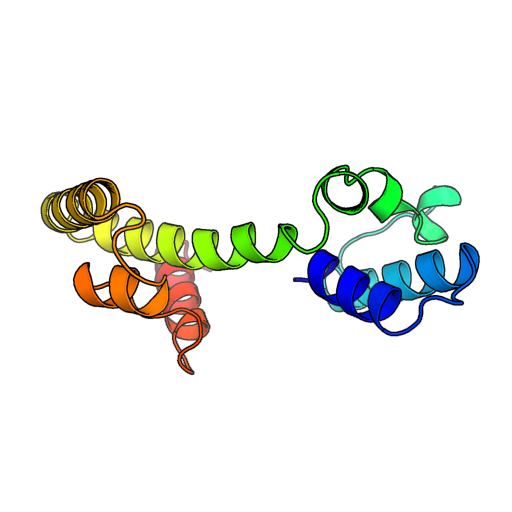? -12.838 5.010 20.189 1.00 98.69 90 SER A N 1
ATOM 770 C CA . SER A 1 90 ? -11.566 4.398 19.795 1.00 98.69 90 SER A CA 1
ATOM 771 C C . SER A 1 90 ? -10.840 5.189 18.700 1.00 98.69 90 SER A C 1
ATOM 773 O O . SER A 1 90 ? -9.658 5.509 18.834 1.00 98.69 90 SER A O 1
ATOM 775 N N . TYR A 1 91 ? -11.540 5.547 17.621 1.00 98.50 91 TYR A N 1
ATOM 776 C CA . TYR A 1 91 ? -10.966 6.323 16.519 1.00 98.50 91 TYR A CA 1
ATOM 777 C C . TYR A 1 91 ? -10.462 7.697 16.984 1.00 98.50 91 TYR A C 1
ATOM 779 O O . TYR A 1 91 ? -9.352 8.106 16.641 1.00 98.50 91 TYR A O 1
ATOM 787 N N . LEU A 1 92 ? -11.243 8.402 17.808 1.00 98.50 92 LEU A N 1
ATOM 788 C CA . LEU A 1 92 ? -10.822 9.680 18.382 1.00 98.50 92 LEU A CA 1
ATOM 789 C C . LEU A 1 92 ? -9.593 9.534 19.279 1.00 98.50 92 LEU A C 1
ATOM 791 O O . LEU A 1 92 ? -8.745 10.426 19.284 1.00 98.50 92 LEU A O 1
ATOM 795 N N . GLU A 1 93 ? -9.492 8.443 20.036 1.00 98.44 93 GLU A N 1
ATOM 796 C CA . GLU A 1 93 ? -8.296 8.161 20.824 1.00 98.44 93 GLU A CA 1
ATOM 797 C C . GLU A 1 93 ? -7.076 7.943 19.925 1.00 98.44 93 GLU A C 1
ATOM 799 O O . GLU A 1 93 ? -6.037 8.556 20.163 1.00 98.44 93 GLU A O 1
ATOM 804 N N . LEU A 1 94 ? -7.213 7.194 18.826 1.00 98.25 94 LEU A N 1
ATOM 805 C CA . LEU A 1 94 ? -6.134 7.020 17.846 1.00 98.25 94 LEU A CA 1
ATOM 806 C C . LEU A 1 94 ? -5.647 8.371 17.296 1.00 98.25 94 LEU A C 1
ATOM 808 O O . LEU A 1 94 ? -4.442 8.622 17.238 1.00 98.25 94 LEU A O 1
ATOM 812 N N . CYS A 1 95 ? -6.570 9.276 16.952 1.00 98.12 95 CYS A N 1
ATOM 813 C CA . CYS A 1 95 ? -6.224 10.623 16.493 1.00 98.12 95 CYS A CA 1
ATOM 814 C C . CYS A 1 95 ? -5.469 11.443 17.550 1.00 98.12 95 CYS A C 1
ATOM 816 O O . CYS A 1 95 ? -4.567 12.203 17.199 1.00 98.12 95 CYS A O 1
ATOM 818 N N . LYS A 1 96 ? -5.824 11.311 18.835 1.00 98.31 96 LYS A N 1
ATOM 819 C CA . LYS A 1 96 ? -5.140 12.009 19.936 1.00 98.31 96 LYS A CA 1
ATOM 820 C C . LYS A 1 96 ? -3.756 11.436 20.204 1.00 98.31 96 LYS A C 1
ATOM 822 O O . LYS A 1 96 ? -2.834 12.207 20.464 1.00 98.31 96 LYS A O 1
ATOM 827 N N . LEU A 1 97 ? -3.610 10.112 20.131 1.00 97.75 97 LEU A N 1
ATOM 828 C CA . LEU A 1 97 ? -2.318 9.450 20.275 1.00 97.75 97 LEU A CA 1
ATOM 829 C C . LEU A 1 97 ? -1.349 9.906 19.180 1.00 97.75 97 LEU A C 1
ATOM 831 O O . LEU A 1 97 ? -0.176 10.120 19.485 1.00 97.75 97 LEU A O 1
ATOM 835 N N . SER A 1 98 ? -1.825 10.113 17.945 1.00 95.75 98 SER A N 1
ATOM 836 C CA . SER A 1 98 ? -1.010 10.627 16.835 1.00 95.75 98 SER A CA 1
ATOM 837 C C . SER A 1 98 ? 0.323 9.856 16.724 1.00 95.75 98 SER A C 1
ATOM 839 O O . SER A 1 98 ? 0.350 8.642 16.903 1.00 95.75 98 SER A O 1
ATOM 841 N N . ALA A 1 99 ? 1.444 10.532 16.476 1.00 94.81 99 ALA A N 1
ATOM 842 C CA . ALA A 1 99 ? 2.779 9.938 16.390 1.00 94.81 99 ALA A CA 1
ATOM 843 C C . ALA A 1 99 ? 3.472 9.728 17.759 1.00 94.81 99 ALA A C 1
ATOM 845 O O . ALA A 1 99 ? 4.694 9.831 17.854 1.00 94.81 99 ALA A O 1
ATOM 846 N N . SER A 1 100 ? 2.718 9.477 18.837 1.00 96.88 100 SER A N 1
ATOM 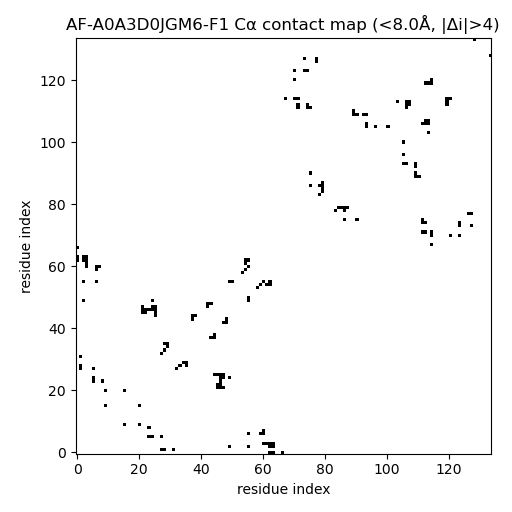847 C CA . SER A 1 100 ? 3.294 9.255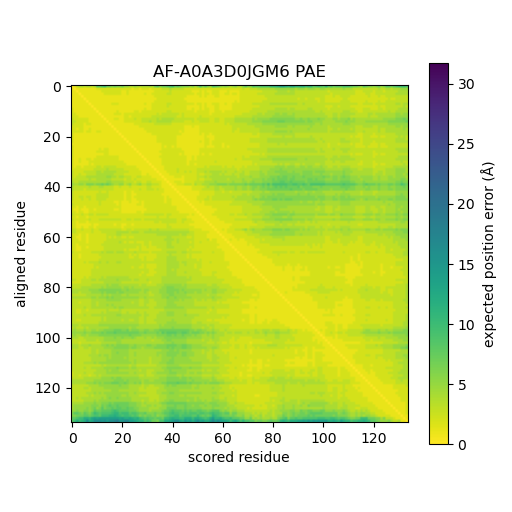 20.179 1.00 96.88 100 SER A CA 1
ATOM 848 C C . SER A 1 100 ? 3.924 7.871 20.379 1.00 96.88 100 SER A C 1
ATOM 850 O O . SER A 1 100 ? 4.599 7.654 21.385 1.00 96.88 100 SER A O 1
ATOM 852 N N . ASP A 1 101 ? 3.706 6.935 19.453 1.00 96.81 101 ASP A N 1
ATOM 853 C CA . ASP A 1 101 ? 4.242 5.572 19.495 1.00 96.81 101 ASP A CA 1
ATOM 854 C C . ASP A 1 101 ? 4.381 5.000 18.071 1.00 96.81 101 ASP A C 1
ATOM 856 O O . ASP A 1 101 ? 3.922 5.595 17.094 1.00 96.81 101 ASP A O 1
ATOM 860 N N . PHE A 1 102 ? 4.996 3.826 17.946 1.00 96.06 102 PHE A N 1
ATOM 861 C CA . PHE A 1 102 ? 5.035 3.061 16.706 1.00 96.06 102 PHE A CA 1
ATOM 862 C C . PHE A 1 102 ? 3.653 2.513 16.346 1.00 96.06 102 PHE A C 1
ATOM 864 O O . PHE A 1 102 ? 2.862 2.158 17.220 1.00 96.06 102 PHE A O 1
ATOM 871 N N . PHE A 1 103 ? 3.413 2.342 15.044 1.00 95.56 103 PHE A N 1
ATOM 872 C CA . PHE A 1 103 ? 2.155 1.839 14.485 1.00 95.56 103 PHE A CA 1
ATOM 873 C C . PHE A 1 103 ? 1.581 0.633 15.246 1.00 95.56 103 PHE A C 1
ATOM 875 O O . PHE A 1 103 ? 0.443 0.679 15.703 1.00 95.56 103 PHE A O 1
ATOM 882 N N . ASN A 1 104 ? 2.396 -0.406 15.462 1.00 93.94 104 ASN A N 1
ATOM 883 C CA . ASN A 1 104 ? 1.977 -1.625 16.158 1.00 93.94 104 ASN A CA 1
ATOM 884 C C . ASN A 1 104 ? 1.455 -1.355 17.579 1.00 93.94 104 ASN A C 1
ATOM 886 O O . ASN A 1 104 ? 0.494 -1.989 18.006 1.00 93.94 104 ASN A O 1
ATOM 890 N N . GLY A 1 105 ? 2.085 -0.427 18.303 1.00 95.19 105 GLY A N 1
ATOM 891 C CA . GLY A 1 105 ? 1.654 -0.033 19.641 1.00 95.19 105 GLY A CA 1
ATOM 892 C C . GLY A 1 105 ? 0.377 0.803 19.609 1.00 95.19 105 GLY A C 1
ATOM 893 O O . GLY A 1 105 ? -0.492 0.624 20.458 1.00 95.19 105 GLY A O 1
ATOM 894 N N . LEU A 1 106 ? 0.231 1.684 18.615 1.00 97.00 106 LEU A N 1
ATOM 895 C CA . LEU A 1 106 ? -0.956 2.524 18.450 1.00 97.00 106 LEU A CA 1
ATOM 896 C C . LEU A 1 106 ? -2.212 1.697 18.164 1.00 97.00 106 LEU A C 1
ATOM 898 O O . LEU A 1 106 ? -3.218 1.894 18.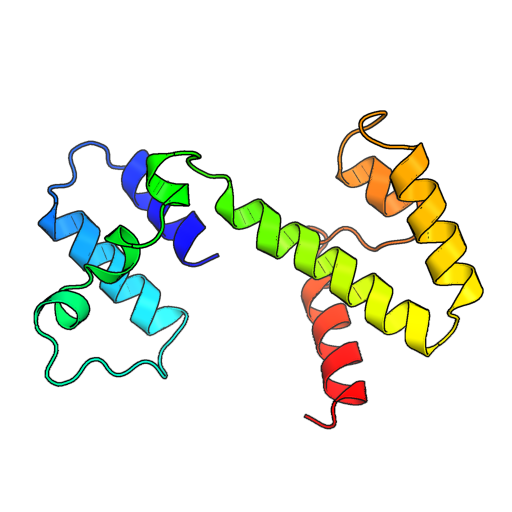842 1.00 97.00 106 LEU A O 1
ATOM 902 N N . VAL A 1 107 ? -2.153 0.759 17.213 1.00 96.75 107 VAL A N 1
ATOM 903 C CA . VAL A 1 107 ? -3.315 -0.075 16.850 1.00 96.75 107 VAL A CA 1
ATOM 904 C C . VAL A 1 107 ? -3.769 -0.957 18.012 1.00 96.75 107 VAL A C 1
ATOM 906 O O . VAL A 1 107 ? -4.961 -0.993 18.315 1.00 96.75 107 VAL A O 1
ATOM 909 N N . ASP A 1 108 ? -2.824 -1.575 18.731 1.00 94.88 108 ASP A N 1
ATOM 910 C CA . ASP A 1 108 ? -3.132 -2.419 19.888 1.00 94.88 108 ASP A CA 1
ATOM 911 C C . ASP A 1 108 ? -3.759 -1.574 21.034 1.00 94.88 108 ASP A C 1
ATOM 913 O O . ASP A 1 108 ? -4.689 -2.037 21.697 1.00 94.88 108 ASP A O 1
ATOM 917 N N . LYS A 1 109 ? -3.327 -0.314 21.248 1.00 97.06 109 LYS A N 1
ATOM 918 C CA . LYS A 1 109 ? -3.893 0.594 22.278 1.00 97.06 109 LYS A CA 1
ATOM 919 C C . LYS A 1 109 ? -5.351 0.969 22.036 1.00 97.06 109 LYS A C 1
ATOM 921 O O . LYS A 1 109 ? -6.081 1.185 23.000 1.00 97.06 109 LYS A O 1
ATOM 926 N N . VAL A 1 110 ? -5.764 1.068 20.776 1.00 97.81 110 VAL A N 1
ATOM 927 C CA . VAL A 1 110 ? -7.141 1.429 20.405 1.00 97.81 110 VAL A CA 1
ATOM 928 C C . VAL A 1 110 ? -7.998 0.201 20.091 1.00 97.81 110 VAL A C 1
ATOM 930 O O . VAL A 1 110 ? -9.106 0.316 19.594 1.00 97.81 110 VAL A O 1
ATOM 933 N N . GLY A 1 111 ? -7.514 -1.005 20.398 1.00 96.69 111 GLY A N 1
ATOM 934 C CA . GLY A 1 111 ? -8.301 -2.228 20.240 1.00 96.69 111 GLY A CA 1
ATOM 935 C C . GLY A 1 111 ? -8.500 -2.675 18.790 1.00 96.69 111 GLY A C 1
ATOM 936 O O . GLY A 1 111 ? -9.348 -3.529 18.534 1.00 96.69 111 GLY A O 1
ATOM 937 N N . LEU A 1 112 ? -7.717 -2.142 17.847 1.00 97.25 112 LEU A N 1
ATOM 938 C CA . LEU A 1 112 ? -7.600 -2.724 16.514 1.00 97.25 112 LEU A CA 1
ATOM 939 C C . LEU A 1 112 ? -6.657 -3.928 16.549 1.00 97.25 112 LEU A C 1
ATOM 941 O O . LEU A 1 112 ? -5.714 -3.991 17.337 1.00 97.25 112 LEU A O 1
ATOM 945 N N . ASN A 1 113 ? -6.872 -4.881 15.646 1.00 95.31 113 ASN A N 1
ATOM 946 C CA . ASN A 1 113 ? -5.931 -5.970 15.445 1.00 95.31 113 ASN A CA 1
ATOM 947 C C . ASN A 1 113 ? -4.812 -5.515 14.516 1.00 95.31 113 ASN A C 1
ATOM 949 O O . ASN A 1 113 ? -5.052 -4.983 13.433 1.00 95.31 113 ASN A O 1
ATOM 953 N N . ASN A 1 114 ? -3.580 -5.807 14.916 1.00 94.88 114 ASN A N 1
ATOM 954 C CA . ASN A 1 114 ? -2.408 -5.535 14.104 1.00 94.88 114 ASN A CA 1
ATOM 955 C C . ASN A 1 114 ? -2.472 -6.283 12.745 1.00 94.88 114 ASN A C 1
ATOM 957 O O . ASN A 1 114 ? -2.545 -7.521 12.746 1.00 94.88 114 ASN A O 1
ATOM 961 N N . PRO A 1 115 ? -2.391 -5.578 11.598 1.00 94.19 115 PRO A N 1
ATOM 962 C CA . PRO A 1 115 ? -2.525 -6.169 10.263 1.00 94.19 115 PRO A CA 1
ATOM 963 C C . PRO A 1 115 ? -1.404 -7.152 9.895 1.00 94.19 115 PRO A C 1
ATOM 965 O O . PRO A 1 115 ? -1.593 -7.987 9.013 1.00 94.19 115 PRO A O 1
ATOM 968 N N . PHE A 1 116 ? -0.263 -7.105 10.588 1.00 94.56 116 PHE A N 1
ATOM 969 C CA . PHE A 1 116 ? 0.869 -8.011 10.380 1.00 94.56 116 PHE A CA 1
ATOM 9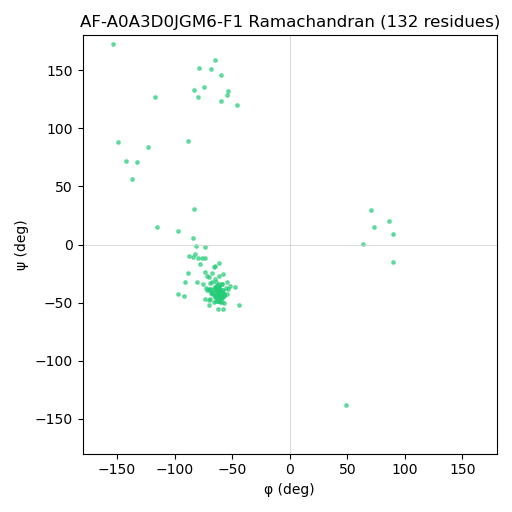70 C C . PHE A 1 116 ? 0.768 -9.310 11.191 1.00 94.56 116 PHE A C 1
ATOM 972 O O . PHE A 1 116 ? 1.553 -10.234 10.971 1.00 94.56 116 PHE A O 1
ATOM 979 N N . LYS A 1 117 ? -0.178 -9.415 12.137 1.00 94.81 117 LYS A N 1
ATOM 980 C CA . LYS A 1 117 ? -0.396 -10.663 12.883 1.00 94.81 117 LYS A CA 1
ATOM 981 C C . LYS A 1 117 ? -1.106 -11.689 11.977 1.00 94.81 117 LYS A C 1
ATOM 983 O O . LYS A 1 117 ? -2.068 -11.338 11.285 1.00 94.81 117 LYS A O 1
ATOM 988 N N . PRO A 1 118 ? -0.669 -12.966 11.968 1.00 95.19 118 PRO A N 1
ATOM 989 C CA . PRO A 1 118 ? -1.309 -14.004 11.166 1.00 95.19 118 PRO A CA 1
ATOM 990 C C . PRO A 1 118 ? -2.814 -14.094 11.434 1.00 95.19 118 PRO A C 1
ATOM 992 O O . PRO A 1 118 ? -3.249 -14.150 12.580 1.00 95.19 118 PRO A O 1
ATOM 995 N N . GLY A 1 119 ? -3.607 -14.133 10.363 1.00 94.00 119 GLY A N 1
ATOM 996 C CA . GLY A 1 119 ? -5.063 -14.257 10.442 1.00 94.00 119 GLY A CA 1
ATOM 997 C C . GLY A 1 119 ? -5.835 -12.936 10.521 1.00 94.00 119 GLY A C 1
ATOM 998 O O . GLY A 1 119 ? -7.024 -12.961 10.213 1.00 94.00 119 GLY A O 1
ATOM 999 N N . THR A 1 120 ? -5.196 -11.794 10.818 1.00 93.75 120 THR A N 1
ATOM 1000 C CA . THR A 1 120 ? -5.892 -10.493 10.901 1.00 93.75 120 THR A CA 1
ATOM 1001 C C . THR A 1 120 ? -6.606 -10.150 9.595 1.00 93.75 120 THR A C 1
ATOM 1003 O O . THR A 1 120 ? -7.820 -9.968 9.587 1.00 93.75 120 THR A O 1
ATOM 1006 N N . LEU A 1 121 ? -5.883 -10.141 8.469 1.00 93.69 121 LEU A N 1
ATOM 1007 C CA . LEU A 1 121 ? -6.463 -9.817 7.158 1.00 93.69 121 LEU A CA 1
ATOM 1008 C C . LEU A 1 121 ? -7.616 -10.754 6.783 1.00 93.69 121 LEU A C 1
ATOM 1010 O O . LEU A 1 121 ? -8.650 -10.302 6.295 1.00 93.69 121 LEU A O 1
ATOM 1014 N N . LYS A 1 122 ? -7.457 -12.055 7.051 1.00 94.69 122 LYS A N 1
ATOM 1015 C CA . LYS A 1 122 ? -8.491 -13.056 6.777 1.00 94.69 122 LYS A CA 1
ATOM 1016 C C . LYS A 1 122 ? -9.766 -12.760 7.570 1.00 94.69 122 LYS A C 1
ATOM 1018 O O . LYS A 1 122 ? -10.837 -12.720 6.979 1.00 94.69 122 LYS A O 1
ATOM 1023 N N . ALA A 1 123 ? -9.642 -12.500 8.871 1.00 92.62 123 ALA A N 1
ATOM 1024 C CA . ALA A 1 123 ? -10.783 -12.205 9.733 1.00 92.62 123 ALA A CA 1
ATOM 1025 C C . ALA A 1 123 ? -11.523 -10.925 9.306 1.00 92.62 123 ALA A C 1
ATOM 1027 O O . ALA A 1 123 ? -12.753 -10.907 9.276 1.00 92.62 123 ALA A O 1
ATOM 1028 N N . VAL A 1 124 ? -10.783 -9.876 8.926 1.00 93.88 124 VAL A N 1
ATOM 1029 C CA . VAL A 1 124 ? -11.361 -8.618 8.424 1.00 93.88 124 VAL A CA 1
ATOM 1030 C C . VAL A 1 124 ? -12.172 -8.856 7.151 1.00 93.88 124 VAL A C 1
ATOM 1032 O O . VAL A 1 124 ? -13.320 -8.423 7.058 1.00 93.88 124 VAL A O 1
ATOM 1035 N N . VAL A 1 125 ? -11.601 -9.580 6.184 1.00 93.75 125 VAL A N 1
ATOM 1036 C CA . VAL A 1 125 ? -12.280 -9.899 4.921 1.00 93.75 125 VAL A CA 1
ATOM 1037 C C . VAL A 1 125 ? -13.508 -10.776 5.159 1.00 93.75 125 VAL A C 1
ATOM 1039 O O . VAL A 1 125 ? -14.566 -10.482 4.610 1.00 93.75 125 VAL A O 1
ATOM 1042 N N . GLU A 1 126 ? -13.410 -11.818 5.988 1.00 93.69 126 GLU A N 1
ATOM 1043 C CA . GLU A 1 126 ? -14.539 -12.705 6.307 1.00 93.69 126 GLU A CA 1
ATOM 1044 C C . GLU A 1 126 ? -15.704 -11.945 6.950 1.00 93.69 126 GLU A C 1
ATOM 1046 O O . GLU A 1 126 ? -16.863 -12.164 6.591 1.00 93.69 126 GLU A O 1
ATOM 1051 N N . GLN A 1 127 ? -15.408 -11.026 7.874 1.00 90.56 127 GLN A N 1
ATOM 1052 C CA . GLN A 1 127 ? -16.435 -10.216 8.516 1.00 90.56 127 GLN A CA 1
ATOM 1053 C C . GLN A 1 127 ? -17.168 -9.325 7.505 1.00 90.56 127 GLN A C 1
ATOM 1055 O O . GLN A 1 127 ? -18.398 -9.328 7.472 1.00 90.56 127 GLN A O 1
ATOM 1060 N N . LEU A 1 128 ? -16.427 -8.606 6.663 1.00 91.44 128 LEU A N 1
ATOM 1061 C CA . LEU A 1 128 ? -17.011 -7.688 5.684 1.00 91.44 128 LEU A CA 1
ATOM 1062 C C . LEU A 1 128 ? -17.748 -8.411 4.561 1.00 91.44 128 LEU A C 1
ATOM 1064 O O . LEU A 1 128 ? -18.813 -7.966 4.148 1.00 91.44 128 LEU A O 1
ATOM 1068 N N . SER A 1 129 ? -17.217 -9.538 4.088 1.00 92.62 129 SER A N 1
ATOM 1069 C CA . SER A 1 129 ? -17.858 -10.329 3.029 1.00 92.62 129 SER A CA 1
ATOM 1070 C C . SER A 1 129 ? -19.234 -10.813 3.491 1.00 92.62 129 SER A C 1
ATOM 1072 O O . SER A 1 129 ? -20.233 -10.625 2.799 1.00 92.62 129 SER A O 1
ATOM 1074 N N . LYS A 1 130 ? -19.326 -11.277 4.747 1.00 90.06 130 LYS A N 1
ATOM 1075 C CA . LYS A 1 130 ? -20.601 -11.629 5.383 1.00 90.06 130 LYS A CA 1
ATOM 1076 C C . LYS A 1 130 ? -21.581 -10.452 5.448 1.00 90.06 130 LYS A C 1
ATOM 1078 O O . LYS A 1 130 ? -22.771 -10.655 5.226 1.00 90.06 130 LYS A O 1
ATOM 1083 N N . GLU A 1 131 ? -21.109 -9.249 5.770 1.00 86.81 131 GLU A N 1
ATOM 1084 C CA . GLU A 1 131 ? -21.938 -8.033 5.821 1.00 86.81 131 GLU A CA 1
ATOM 1085 C C . GLU A 1 131 ? -22.396 -7.589 4.418 1.00 86.81 131 GLU A C 1
ATOM 1087 O O . GLU A 1 131 ? -23.515 -7.104 4.256 1.00 86.81 131 GLU A O 1
ATOM 1092 N N . MET A 1 132 ? -21.566 -7.810 3.396 1.00 88.69 132 MET A N 1
ATOM 1093 C CA . MET A 1 132 ? -21.851 -7.496 1.992 1.00 88.69 132 MET A CA 1
ATOM 1094 C C . MET A 1 132 ? -22.647 -8.588 1.258 1.00 88.69 132 MET A C 1
ATOM 1096 O O . MET A 1 132 ? -23.128 -8.345 0.152 1.00 88.69 132 MET A O 1
ATOM 1100 N N . GLY A 1 133 ? -22.805 -9.770 1.857 1.00 89.06 133 GLY A N 1
ATOM 1101 C CA . GLY A 1 133 ? -23.508 -10.901 1.251 1.00 89.06 133 GLY A CA 1
ATOM 1102 C C . GLY A 1 133 ? -22.753 -11.553 0.088 1.00 89.06 133 GLY A C 1
ATOM 1103 O O . GLY A 1 133 ? -23.400 -12.078 -0.820 1.00 89.06 133 GLY A O 1
ATOM 1104 N N . ILE A 1 134 ? -21.417 -11.502 0.110 1.00 82.06 134 ILE A N 1
ATOM 1105 C CA . ILE A 1 134 ? -20.521 -12.139 -0.872 1.00 82.06 134 ILE A CA 1
ATOM 1106 C C . ILE A 1 134 ? -19.603 -13.170 -0.220 1.00 82.06 134 ILE A C 1
ATOM 1108 O O . ILE A 1 134 ? -19.368 -13.073 1.007 1.00 82.06 134 ILE A O 1
#

Secondary structure (DSSP, 8-state):
-HHHHHHHHHHH-TT--HHHHHHHHHHHHHHH-TT---TT-HHHHTTGGGGG-THHHHSTTTHHHHHHHHHHHHHHHHHHTT-HHHHHHHHHHHHHHTTSS-HHHHHHHTTPPPTTSTTHHHHHHHHHHHHHT-

Mean predicted aligned error: 3.13 Å

pLDDT: mean 96.14, std 2.57, range [82.06, 98.69]